Protein AF-A0A135LW86-F1 (afdb_monomer)

Organism: Penicillium patulum (NCBI:txid5078)

Structure (mmCIF, N/CA/C/O backbone):
data_AF-A0A135LW86-F1
#
_entry.id   AF-A0A135LW86-F1
#
loop_
_atom_site.group_PDB
_atom_site.id
_atom_site.type_symbol
_atom_site.label_atom_id
_atom_site.label_alt_id
_atom_site.label_comp_id
_atom_site.label_asym_id
_atom_site.label_entity_id
_atom_site.label_seq_id
_atom_site.pdbx_PDB_ins_code
_atom_site.Cartn_x
_atom_site.Cartn_y
_atom_site.Cartn_z
_atom_site.occupancy
_atom_site.B_iso_or_equiv
_atom_site.auth_seq_id
_atom_site.auth_comp_id
_atom_site.auth_asym_id
_atom_site.auth_atom_id
_atom_site.pdbx_PDB_model_num
ATOM 1 N N . MET A 1 1 ? -8.190 0.640 -8.962 1.00 78.62 1 MET A N 1
ATOM 2 C CA . MET A 1 1 ? -7.857 2.056 -9.201 1.00 78.62 1 MET A CA 1
ATOM 3 C C . MET A 1 1 ? -6.404 2.170 -9.659 1.00 78.62 1 MET A C 1
ATOM 5 O O . MET A 1 1 ? -5.511 1.718 -8.951 1.00 78.62 1 MET A O 1
ATOM 9 N N . HIS A 1 2 ? -6.181 2.713 -10.859 1.00 81.06 2 HIS A N 1
ATOM 10 C CA . HIS A 1 2 ? -4.873 2.797 -11.529 1.00 81.06 2 HIS A CA 1
ATOM 11 C C . HIS A 1 2 ? -4.738 4.118 -12.315 1.00 81.06 2 HIS A C 1
ATOM 13 O O . HIS A 1 2 ? -5.711 4.862 -12.449 1.00 81.06 2 HIS A O 1
ATOM 19 N N . SER A 1 3 ? -3.540 4.412 -12.836 1.00 76.88 3 SER A N 1
ATOM 20 C CA . SER A 1 3 ? -3.194 5.671 -13.532 1.00 76.88 3 SER A CA 1
ATOM 21 C C . SER A 1 3 ? -4.032 5.987 -14.772 1.00 76.88 3 SER A C 1
ATOM 23 O O . SER A 1 3 ? -4.157 7.154 -15.127 1.00 76.88 3 SER A O 1
ATOM 25 N N . GLY A 1 4 ? -4.634 4.976 -15.396 1.00 80.44 4 GLY A N 1
ATOM 26 C CA . GLY A 1 4 ? -5.479 5.131 -16.585 1.00 80.44 4 GLY A CA 1
ATOM 27 C C . GLY A 1 4 ? -6.884 5.670 -16.304 1.00 80.44 4 GLY A C 1
ATOM 28 O O . GLY A 1 4 ? -7.590 5.998 -17.248 1.00 80.44 4 GLY A O 1
ATOM 29 N N . LEU A 1 5 ? -7.296 5.767 -15.035 1.00 82.50 5 LEU A N 1
ATOM 30 C CA . LEU A 1 5 ? -8.569 6.387 -14.664 1.00 82.50 5 LEU A CA 1
ATOM 31 C C . LEU A 1 5 ? -8.431 7.908 -14.630 1.00 82.50 5 LEU A C 1
ATOM 33 O O . LEU A 1 5 ? -7.442 8.421 -14.089 1.00 82.50 5 LEU A O 1
ATOM 37 N N . ASN A 1 6 ? -9.440 8.613 -15.138 1.00 84.31 6 ASN A N 1
ATOM 38 C CA . ASN A 1 6 ? -9.537 10.064 -14.996 1.00 84.31 6 ASN A CA 1
ATOM 39 C C . ASN A 1 6 ? -9.905 10.457 -13.548 1.00 84.31 6 ASN A C 1
ATOM 41 O O . ASN A 1 6 ? -10.219 9.604 -12.714 1.00 84.31 6 ASN A O 1
ATOM 45 N N . GLU A 1 7 ? -9.813 11.745 -13.223 1.00 81.44 7 GLU A N 1
ATOM 46 C CA . GLU A 1 7 ? -10.039 12.234 -11.857 1.00 81.44 7 GLU A CA 1
ATOM 47 C C . GLU A 1 7 ? -11.457 11.936 -11.353 1.00 81.44 7 GLU A C 1
ATOM 49 O O . GLU A 1 7 ? -11.621 11.403 -10.257 1.00 81.44 7 GLU A O 1
ATOM 54 N N . GLU A 1 8 ? -12.472 12.172 -12.183 1.00 84.94 8 GLU A N 1
ATOM 55 C CA . GLU A 1 8 ? -13.875 11.918 -11.848 1.00 84.94 8 GLU A CA 1
ATOM 56 C C . GLU A 1 8 ? -14.134 10.437 -11.527 1.00 84.94 8 GLU A C 1
ATOM 58 O O . GLU A 1 8 ? -14.765 10.103 -10.524 1.00 84.94 8 GLU A O 1
ATOM 63 N N . GLN A 1 9 ? -13.579 9.526 -12.327 1.00 84.50 9 GLN A N 1
ATOM 64 C CA . GLN A 1 9 ? -13.661 8.084 -12.100 1.00 84.50 9 GLN A CA 1
ATOM 65 C C . GLN A 1 9 ? -13.003 7.680 -10.781 1.00 84.50 9 GLN A C 1
ATOM 67 O O . GLN A 1 9 ? -13.536 6.826 -10.074 1.00 84.50 9 GLN A O 1
ATOM 72 N N . ARG A 1 10 ? -11.860 8.286 -10.427 1.00 84.25 10 ARG A N 1
ATOM 73 C CA . ARG A 1 10 ? -11.187 8.025 -9.144 1.00 84.25 10 ARG A CA 1
ATOM 74 C C . ARG A 1 10 ? -12.035 8.511 -7.973 1.00 84.25 10 ARG A C 1
ATOM 76 O O . ARG A 1 10 ? -12.210 7.764 -7.015 1.00 84.25 10 ARG A O 1
ATOM 83 N N . VAL A 1 11 ? -12.588 9.720 -8.066 1.00 84.12 11 VAL A N 1
ATOM 84 C CA . VAL A 1 11 ? -13.461 10.299 -7.034 1.00 84.12 11 VAL A CA 1
ATOM 85 C C . VAL A 1 11 ? -14.710 9.441 -6.834 1.00 84.12 11 VAL A C 1
ATOM 87 O O . VAL A 1 11 ? -15.041 9.111 -5.696 1.00 84.12 11 VAL A O 1
ATOM 90 N N . ASN A 1 12 ? -15.360 9.014 -7.918 1.00 87.44 12 ASN A N 1
ATOM 91 C CA . ASN A 1 12 ? -16.540 8.154 -7.848 1.00 87.44 12 ASN A CA 1
ATOM 92 C C . ASN A 1 12 ? -16.215 6.789 -7.225 1.00 87.44 12 ASN A C 1
ATOM 94 O O . ASN A 1 12 ? -16.922 6.363 -6.321 1.00 87.44 12 ASN A O 1
ATOM 98 N N . LEU A 1 13 ? -15.101 6.151 -7.604 1.00 87.44 13 LEU A N 1
ATOM 99 C CA . LEU A 1 13 ? -14.652 4.888 -6.999 1.00 87.44 13 LEU A CA 1
ATOM 100 C C . LEU A 1 13 ? -14.394 5.005 -5.495 1.00 87.44 13 LEU A C 1
ATOM 102 O O . LEU A 1 13 ? -14.769 4.115 -4.737 1.00 87.44 13 LEU A O 1
ATOM 106 N N . V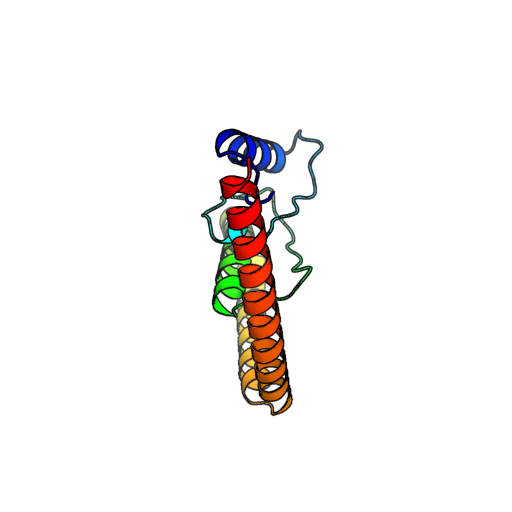AL A 1 14 ? -13.753 6.091 -5.058 1.00 84.75 14 VAL A N 1
ATOM 107 C CA . VAL A 1 14 ? -13.510 6.349 -3.632 1.00 84.75 14 VAL A CA 1
ATOM 108 C C . VAL A 1 14 ? -14.821 6.590 -2.897 1.00 84.75 14 VAL A C 1
ATOM 110 O O . VAL A 1 14 ? -15.028 6.028 -1.826 1.00 84.75 14 VAL A O 1
ATOM 113 N N . ARG A 1 15 ? -15.720 7.395 -3.470 1.00 85.94 15 ARG A N 1
ATOM 114 C CA . ARG A 1 15 ? -17.041 7.660 -2.894 1.00 85.94 15 ARG A CA 1
ATOM 115 C C . ARG A 1 15 ? -17.852 6.375 -2.755 1.00 85.94 15 ARG A C 1
ATOM 117 O O . ARG A 1 15 ? -18.435 6.1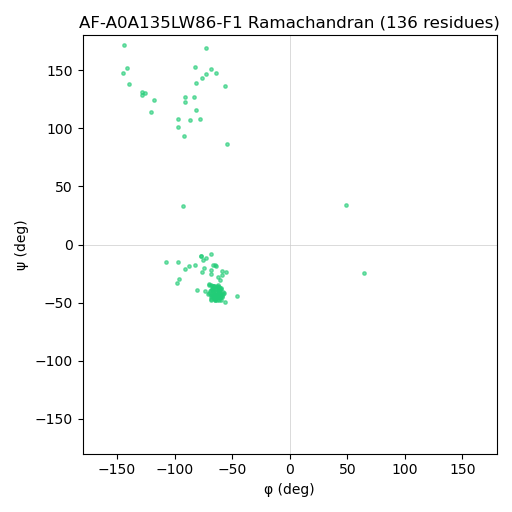39 -1.702 1.00 85.94 15 ARG A O 1
ATOM 124 N N . ASP A 1 16 ? -17.861 5.546 -3.791 1.00 87.81 16 ASP A N 1
ATOM 125 C CA . ASP A 1 16 ? -18.607 4.294 -3.804 1.00 87.81 16 ASP A CA 1
ATOM 126 C C . ASP A 1 16 ? -17.983 3.269 -2.855 1.00 87.81 16 ASP A C 1
ATOM 128 O O . ASP A 1 16 ? -18.713 2.517 -2.224 1.00 87.81 16 ASP A O 1
ATOM 132 N N . PHE A 1 17 ? -16.659 3.252 -2.696 1.00 86.62 17 PHE A N 1
ATOM 133 C CA . PHE A 1 17 ? -16.001 2.426 -1.683 1.00 86.62 17 PHE A CA 1
ATOM 134 C C . PHE A 1 17 ? -16.306 2.902 -0.254 1.00 86.62 17 PHE A C 1
ATOM 136 O O . PHE A 1 17 ? -16.544 2.084 0.629 1.00 86.62 17 PHE A O 1
ATOM 143 N N . ASN A 1 18 ? -16.348 4.218 -0.029 1.00 83.25 18 ASN A N 1
ATOM 144 C CA . ASN A 1 18 ? -16.650 4.793 1.281 1.00 83.25 18 ASN A CA 1
ATOM 145 C C . ASN A 1 18 ? -18.140 4.709 1.662 1.00 83.25 18 ASN A C 1
ATOM 147 O O . ASN A 1 18 ? -18.493 4.927 2.819 1.00 83.25 18 ASN A O 1
ATOM 151 N N . ASN A 1 19 ? -19.027 4.405 0.713 1.00 84.38 19 ASN A N 1
ATOM 152 C CA . ASN A 1 19 ? -20.455 4.286 0.968 1.00 84.38 19 ASN A CA 1
ATOM 153 C C . ASN A 1 19 ? -20.792 2.897 1.552 1.00 84.38 19 ASN A C 1
ATOM 155 O O . ASN A 1 19 ? -20.685 1.897 0.839 1.00 84.38 19 ASN A O 1
ATOM 159 N N . PRO A 1 20 ? -21.293 2.791 2.796 1.00 81.56 20 PRO A N 1
ATOM 160 C CA . PRO A 1 20 ? -21.624 1.497 3.397 1.00 81.56 20 PRO A CA 1
ATOM 161 C C . PRO A 1 20 ? -22.728 0.737 2.641 1.00 81.56 20 PRO A C 1
ATOM 163 O O . PRO A 1 20 ? -22.725 -0.498 2.641 1.00 81.56 20 PRO A O 1
ATOM 166 N N . ALA A 1 21 ? -23.628 1.455 1.957 1.00 86.25 21 ALA A N 1
ATOM 167 C CA . ALA A 1 21 ? -24.689 0.876 1.131 1.00 86.25 21 ALA A CA 1
ATOM 168 C C . ALA A 1 21 ? -24.189 0.359 -0.232 1.00 86.25 21 ALA A C 1
ATOM 170 O O . ALA A 1 21 ? -24.926 -0.320 -0.944 1.00 86.25 21 ALA A O 1
ATOM 171 N N . SER A 1 22 ? -22.944 0.662 -0.605 1.00 87.12 22 SER A N 1
ATOM 172 C CA . SER A 1 22 ? -22.333 0.158 -1.831 1.00 87.12 22 SER A CA 1
ATOM 173 C C . SER A 1 22 ? -21.990 -1.327 -1.725 1.00 87.12 22 SER A C 1
ATOM 175 O O . SER A 1 22 ? -21.583 -1.830 -0.670 1.00 87.12 22 SER A O 1
ATOM 177 N N . GLY A 1 23 ? -22.089 -2.028 -2.856 1.00 87.62 23 GLY A N 1
ATOM 178 C CA . GLY A 1 23 ? -21.608 -3.403 -2.999 1.00 87.62 23 GLY A CA 1
ATOM 179 C C . GLY A 1 23 ? -20.079 -3.518 -3.045 1.00 87.62 23 GLY A C 1
ATOM 180 O O . GLY A 1 23 ? -19.547 -4.620 -2.930 1.00 87.62 23 GLY A O 1
ATOM 181 N N . ILE A 1 24 ? -19.354 -2.404 -3.193 1.00 83.12 24 ILE A N 1
ATOM 182 C CA . ILE A 1 24 ? -17.890 -2.408 -3.268 1.00 83.12 24 ILE A CA 1
ATOM 183 C C . ILE A 1 24 ? -17.313 -2.564 -1.859 1.00 83.12 24 ILE A C 1
ATOM 185 O O . ILE A 1 24 ? -17.352 -1.638 -1.056 1.00 83.12 24 ILE A O 1
ATOM 189 N N . LYS A 1 25 ? -16.758 -3.744 -1.564 1.00 81.56 25 LYS A N 1
ATOM 190 C CA . LYS A 1 25 ? -16.096 -4.046 -0.277 1.00 81.56 25 LYS A CA 1
ATOM 191 C C . LYS A 1 25 ? -14.576 -4.144 -0.374 1.00 81.56 25 LYS A C 1
ATOM 193 O O . LYS A 1 25 ? -13.890 -4.110 0.640 1.00 81.56 25 LYS A O 1
ATOM 198 N N . VAL A 1 26 ? -14.047 -4.261 -1.590 1.00 81.25 26 VAL A N 1
ATOM 199 C CA . VAL A 1 26 ? -12.613 -4.398 -1.854 1.00 81.25 26 VAL A CA 1
ATOM 200 C C . VAL A 1 26 ? -12.205 -3.362 -2.887 1.00 81.25 26 VAL A C 1
ATOM 202 O O . VAL A 1 26 ? -12.806 -3.274 -3.957 1.00 81.25 26 VAL A O 1
ATOM 205 N N . LEU A 1 27 ? -11.159 -2.599 -2.572 1.00 82.75 27 LEU A N 1
ATOM 206 C CA . LEU A 1 27 ? -10.572 -1.614 -3.470 1.00 82.75 27 LEU A CA 1
ATOM 207 C C . LEU A 1 27 ? -9.105 -1.964 -3.723 1.00 82.75 27 LEU A C 1
ATOM 209 O O . LEU A 1 27 ? -8.271 -1.894 -2.827 1.00 82.75 27 LEU A O 1
ATOM 213 N N . ILE A 1 28 ? -8.789 -2.325 -4.965 1.00 80.56 28 ILE A N 1
ATOM 214 C CA . ILE A 1 28 ? -7.415 -2.608 -5.399 1.00 80.56 28 ILE A CA 1
ATOM 215 C C . ILE A 1 28 ? -6.805 -1.309 -5.925 1.00 80.56 28 ILE A C 1
ATOM 217 O O . ILE A 1 28 ? -7.395 -0.673 -6.802 1.00 80.56 28 ILE A O 1
ATOM 221 N N . ILE A 1 29 ? -5.638 -0.903 -5.425 1.00 78.12 29 ILE A N 1
ATOM 222 C CA . ILE A 1 29 ? -4.982 0.361 -5.794 1.00 78.12 29 ILE A CA 1
ATOM 223 C C . ILE A 1 29 ? -3.534 0.088 -6.198 1.00 78.12 29 ILE A C 1
ATOM 225 O O . ILE A 1 29 ? -2.802 -0.585 -5.481 1.00 78.12 29 ILE A O 1
ATOM 229 N N . THR A 1 30 ? -3.099 0.631 -7.335 1.00 72.19 30 THR A N 1
ATOM 230 C CA . THR A 1 30 ? -1.679 0.598 -7.722 1.00 72.19 30 THR A CA 1
ATOM 231 C C . THR A 1 30 ? -0.874 1.619 -6.915 1.00 72.19 30 THR A C 1
ATOM 233 O O . THR A 1 30 ? -1.345 2.744 -6.744 1.00 72.19 30 THR A O 1
ATOM 236 N N . TYR A 1 31 ? 0.366 1.300 -6.530 1.00 65.19 31 TYR A N 1
ATOM 237 C CA . TYR A 1 31 ? 1.264 2.202 -5.781 1.00 65.19 31 TYR A CA 1
ATOM 238 C C . TYR A 1 31 ? 1.323 3.638 -6.318 1.00 65.19 31 TYR A C 1
ATOM 240 O O . TYR A 1 31 ? 1.202 4.586 -5.548 1.00 65.19 31 TYR A O 1
ATOM 248 N N . ASN A 1 32 ? 1.421 3.801 -7.641 1.00 59.88 32 ASN A N 1
ATOM 249 C CA . ASN A 1 32 ? 1.525 5.112 -8.298 1.00 59.88 32 ASN A CA 1
ATOM 250 C C . ASN A 1 32 ? 0.273 5.995 -8.137 1.00 59.88 32 ASN A C 1
ATOM 252 O O . ASN A 1 32 ? 0.333 7.195 -8.374 1.00 59.88 32 ASN A O 1
ATOM 256 N N . ILE A 1 33 ? -0.865 5.402 -7.765 1.00 60.97 33 ILE A N 1
ATOM 257 C CA . ILE A 1 33 ? -2.095 6.113 -7.397 1.00 60.97 33 ILE A CA 1
ATOM 258 C C . ILE A 1 33 ? -2.218 6.244 -5.877 1.00 60.97 33 ILE A C 1
ATOM 260 O O . ILE A 1 33 ? -2.743 7.243 -5.400 1.00 60.97 33 ILE A O 1
ATOM 264 N N . GLY A 1 34 ? -1.734 5.257 -5.116 1.00 53.19 34 GLY A N 1
ATOM 265 C CA . GLY A 1 34 ? -1.754 5.272 -3.651 1.00 53.19 34 GLY A CA 1
ATOM 266 C C . GLY A 1 34 ? -0.904 6.384 -3.020 1.00 53.19 34 GLY A C 1
ATOM 267 O O . GLY A 1 34 ? -1.131 6.733 -1.865 1.00 53.19 34 GLY A O 1
ATOM 268 N N . SER A 1 35 ? 0.038 6.966 -3.772 1.00 47.44 35 SER A N 1
ATOM 269 C CA . SER A 1 35 ? 0.796 8.164 -3.379 1.00 47.44 35 SER A CA 1
ATOM 270 C C . SER A 1 35 ? -0.018 9.463 -3.470 1.00 47.44 35 SER A C 1
ATOM 272 O O . SER A 1 35 ? 0.319 10.449 -2.813 1.00 47.44 35 SER A O 1
ATOM 274 N N . VAL A 1 36 ? -1.112 9.477 -4.240 1.00 53.03 36 VAL A N 1
ATOM 275 C CA . VAL A 1 36 ? -2.044 10.607 -4.320 1.00 53.03 36 VAL A CA 1
ATOM 276 C C . VAL A 1 36 ? -3.008 10.491 -3.136 1.00 53.03 36 VAL A C 1
ATOM 278 O O . VAL A 1 36 ? -3.576 9.427 -2.913 1.00 53.03 36 VAL A O 1
ATOM 281 N N . CYS A 1 37 ? -3.158 11.550 -2.334 1.00 51.22 37 CYS A N 1
ATOM 282 C CA . CYS A 1 37 ? -3.937 11.578 -1.085 1.00 51.22 37 CYS A CA 1
ATOM 283 C C . CYS A 1 37 ? -5.402 11.110 -1.245 1.00 51.22 37 CYS A C 1
ATOM 285 O O . CYS A 1 37 ? -6.309 11.925 -1.393 1.00 51.22 37 CYS A O 1
ATOM 287 N N . LEU A 1 38 ? -5.646 9.804 -1.149 1.00 63.88 38 LEU A N 1
ATOM 288 C CA . LEU A 1 38 ? -6.983 9.212 -1.138 1.00 63.88 38 LEU A CA 1
ATOM 289 C C . LEU A 1 38 ? -7.473 9.107 0.304 1.00 63.88 38 LEU A C 1
ATOM 291 O O . LEU A 1 38 ? -6.819 8.495 1.150 1.00 63.88 38 LEU A O 1
ATOM 295 N N . ASN A 1 39 ? -8.620 9.716 0.589 1.00 67.06 39 ASN A N 1
ATOM 296 C CA . ASN A 1 39 ? -9.230 9.662 1.909 1.00 67.06 39 ASN A CA 1
ATOM 297 C C . ASN A 1 39 ? -10.214 8.481 1.982 1.00 67.06 39 ASN A C 1
ATOM 299 O O . ASN A 1 39 ? -11.371 8.605 1.585 1.00 67.06 39 ASN A O 1
ATOM 303 N N . LEU A 1 40 ? -9.745 7.324 2.456 1.00 69.88 40 LEU A N 1
ATOM 304 C CA . LEU A 1 40 ? -10.543 6.092 2.606 1.00 69.88 40 LEU A CA 1
ATOM 305 C C . LEU A 1 40 ? -11.159 5.963 4.013 1.00 69.88 40 LEU A C 1
ATOM 307 O O . LEU A 1 40 ? -11.229 4.872 4.581 1.00 69.88 40 LEU A O 1
ATOM 311 N N . HIS A 1 41 ? -11.499 7.106 4.610 1.00 62.34 41 HIS A N 1
ATOM 312 C CA . HIS A 1 41 ? -11.921 7.219 6.000 1.00 62.34 41 HIS A CA 1
ATOM 313 C C . HIS A 1 41 ? -13.125 6.314 6.304 1.00 62.34 41 HIS A C 1
ATOM 315 O O . HIS A 1 41 ? -14.069 6.255 5.521 1.00 62.34 41 HIS A O 1
ATOM 321 N N . GLU A 1 42 ? -13.080 5.629 7.452 1.00 60.28 42 GLU A N 1
ATOM 322 C CA . GLU A 1 42 ? -14.128 4.756 8.014 1.00 60.28 42 GLU A CA 1
ATOM 323 C C . GLU A 1 42 ? -14.512 3.480 7.239 1.00 60.28 42 GLU A C 1
ATOM 325 O O . GLU A 1 42 ? -14.932 2.513 7.871 1.00 60.28 42 GLU A O 1
ATOM 330 N N . ALA A 1 43 ? -14.313 3.407 5.921 1.00 65.38 43 ALA A N 1
ATOM 331 C CA . ALA A 1 43 ? -14.671 2.224 5.128 1.00 65.38 43 ALA A CA 1
ATOM 332 C C . ALA A 1 43 ? -13.543 1.189 4.988 1.00 65.38 43 ALA A C 1
ATOM 334 O O . ALA A 1 43 ? -13.795 0.015 4.713 1.00 65.38 43 ALA A O 1
ATOM 335 N N . CYS A 1 44 ? -12.287 1.600 5.182 1.00 68.25 44 CYS A N 1
ATOM 336 C CA . CYS A 1 44 ? -11.136 0.713 5.059 1.00 68.25 44 CYS A CA 1
ATOM 337 C C . CYS A 1 44 ? -10.692 0.169 6.425 1.00 68.25 44 CYS A C 1
ATOM 339 O O . CYS A 1 44 ? -10.100 0.888 7.228 1.00 68.25 44 CYS A O 1
ATOM 341 N N . VAL A 1 45 ? -10.953 -1.119 6.670 1.00 66.12 45 VAL A N 1
ATOM 342 C CA . VAL A 1 45 ? -10.574 -1.809 7.921 1.00 66.12 45 VAL A CA 1
ATOM 343 C C . VAL A 1 45 ? -9.251 -2.572 7.787 1.00 66.12 45 VAL A C 1
ATOM 345 O O . VAL A 1 45 ? -8.522 -2.723 8.765 1.00 66.12 45 VAL A O 1
ATOM 348 N N . LEU A 1 46 ? -8.920 -3.043 6.582 1.00 64.38 46 LEU A N 1
ATOM 349 C CA . LEU A 1 46 ? -7.753 -3.883 6.320 1.00 64.38 46 LEU A CA 1
ATOM 350 C C . LEU A 1 46 ? -7.077 -3.480 5.013 1.00 64.38 46 LEU A C 1
ATOM 352 O O . LEU A 1 46 ? -7.745 -3.279 3.999 1.00 64.38 46 LEU A O 1
ATOM 356 N N . VAL A 1 47 ? -5.744 -3.445 5.034 1.00 69.81 47 VAL A N 1
ATOM 357 C CA . VAL A 1 47 ? -4.922 -3.202 3.850 1.00 69.81 47 VAL A CA 1
ATOM 358 C C . VAL A 1 47 ? -3.903 -4.308 3.679 1.00 69.81 47 VAL A C 1
ATOM 360 O O . VAL A 1 47 ? -3.189 -4.669 4.611 1.00 69.81 47 VAL A O 1
ATOM 363 N N . ILE A 1 48 ? -3.859 -4.836 2.460 1.00 66.19 48 ILE A N 1
ATOM 364 C CA . ILE A 1 48 ? -2.963 -5.910 2.051 1.00 66.19 48 ILE A CA 1
ATOM 365 C C . ILE A 1 48 ? -2.068 -5.357 0.946 1.00 66.19 48 ILE A C 1
ATOM 367 O O . ILE A 1 48 ? -2.558 -4.862 -0.069 1.00 66.19 48 ILE A O 1
ATOM 371 N N . LEU A 1 49 ? -0.756 -5.450 1.145 1.00 63.50 49 LEU A N 1
ATOM 372 C CA . LEU A 1 49 ? 0.224 -5.152 0.108 1.00 63.50 49 LEU A CA 1
ATOM 373 C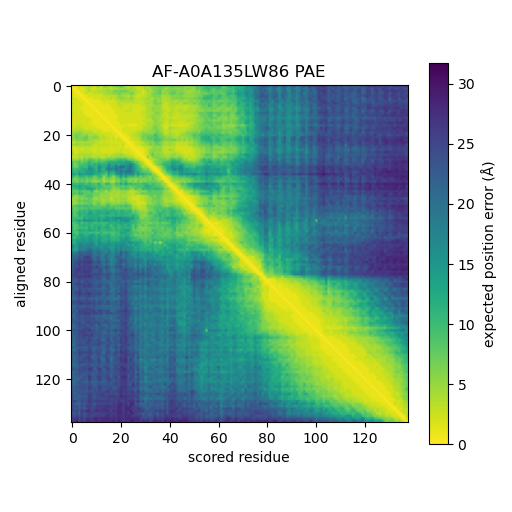 C . LEU A 1 49 ? 0.436 -6.424 -0.712 1.00 63.50 49 LEU A C 1
ATOM 375 O O . LEU A 1 49 ? 1.018 -7.389 -0.225 1.00 63.50 49 LEU A O 1
ATOM 379 N N . SER A 1 50 ? -0.082 -6.447 -1.941 1.00 62.12 50 SER A N 1
ATOM 380 C CA . SER A 1 50 ? 0.036 -7.619 -2.817 1.00 62.12 50 SER A CA 1
ATOM 381 C C . SER A 1 50 ? 1.430 -7.769 -3.431 1.00 62.12 50 SER A C 1
ATOM 383 O O . SER A 1 50 ? 1.808 -8.864 -3.829 1.00 62.12 50 SER A O 1
ATOM 385 N N . THR A 1 51 ? 2.184 -6.674 -3.536 1.00 60.56 51 THR A N 1
ATOM 386 C CA . THR A 1 51 ? 3.536 -6.624 -4.109 1.00 60.56 51 THR A CA 1
ATOM 387 C C . THR A 1 51 ? 4.368 -5.594 -3.347 1.00 60.56 51 THR A C 1
ATOM 389 O O . THR A 1 51 ? 3.793 -4.592 -2.927 1.00 60.56 51 THR A O 1
ATOM 392 N N . PRO A 1 52 ? 5.689 -5.771 -3.195 1.00 60.22 52 PRO A N 1
ATOM 393 C CA . PRO A 1 52 ? 6.554 -4.718 -2.671 1.00 60.22 52 PRO A CA 1
ATOM 394 C C . PRO A 1 52 ? 6.587 -3.508 -3.621 1.00 60.22 52 PRO A C 1
ATOM 396 O O . PRO A 1 52 ? 6.454 -3.636 -4.840 1.00 60.22 52 PRO A O 1
ATOM 399 N N . GLY A 1 53 ? 6.734 -2.313 -3.060 1.00 62.91 53 GLY A N 1
ATOM 400 C CA . GLY A 1 53 ? 6.869 -1.060 -3.789 1.00 62.91 53 GLY A CA 1
ATOM 401 C C . GLY A 1 53 ? 8.303 -0.821 -4.272 1.00 62.91 53 GLY A C 1
ATOM 402 O O . GLY A 1 53 ? 9.278 -1.233 -3.643 1.00 62.91 53 GLY A O 1
ATOM 403 N N . ARG A 1 54 ? 8.447 -0.060 -5.367 1.00 61.41 54 ARG A N 1
ATOM 404 C CA . ARG A 1 54 ? 9.752 0.349 -5.944 1.00 61.41 54 ARG A CA 1
ATOM 405 C C . ARG A 1 54 ? 10.670 1.074 -4.956 1.00 61.41 54 ARG A C 1
ATOM 407 O O . ARG A 1 54 ? 11.884 1.024 -5.058 1.00 61.41 54 ARG A O 1
ATOM 414 N N . SER A 1 55 ? 10.122 1.683 -3.910 1.00 64.56 55 SER A N 1
ATOM 415 C CA . SER A 1 55 ? 10.902 2.239 -2.803 1.00 64.56 55 SER A CA 1
ATOM 416 C C . SER A 1 55 ? 10.197 1.986 -1.477 1.00 64.56 55 SER A C 1
ATOM 418 O O . SER A 1 55 ? 8.970 1.895 -1.414 1.00 64.56 55 SER A O 1
ATOM 420 N N . TRP A 1 56 ? 10.989 1.887 -0.412 1.00 60.84 56 TRP A N 1
ATOM 421 C CA . TRP A 1 56 ? 10.465 1.817 0.951 1.00 60.84 56 TRP A CA 1
ATOM 422 C C . TRP A 1 56 ? 9.656 3.069 1.309 1.00 60.84 56 TRP A C 1
ATOM 424 O O . TRP A 1 56 ? 8.685 2.972 2.048 1.00 60.84 56 TRP A O 1
ATOM 434 N N . ASP A 1 57 ? 9.998 4.227 0.741 1.00 60.81 57 ASP A N 1
ATOM 435 C CA . ASP A 1 57 ? 9.237 5.464 0.936 1.00 60.81 57 ASP A CA 1
ATOM 436 C C . ASP A 1 57 ? 7.851 5.392 0.283 1.00 60.81 57 ASP A C 1
ATOM 438 O O . ASP A 1 57 ? 6.868 5.833 0.878 1.00 60.81 57 ASP A O 1
ATOM 442 N N . ASN A 1 58 ? 7.732 4.771 -0.896 1.00 61.28 58 ASN A N 1
ATOM 443 C CA . ASN A 1 58 ? 6.435 4.533 -1.535 1.00 61.28 58 ASN A CA 1
ATOM 444 C C . ASN A 1 58 ? 5.580 3.549 -0.728 1.00 61.28 58 ASN A C 1
ATOM 446 O O . ASN A 1 58 ? 4.368 3.740 -0.608 1.00 61.28 58 ASN A O 1
ATOM 450 N N . GLU A 1 59 ? 6.198 2.518 -0.148 1.00 63.38 59 GLU A N 1
ATOM 451 C CA . GLU A 1 59 ? 5.524 1.603 0.776 1.00 63.38 59 GLU A CA 1
ATOM 452 C C . GLU A 1 59 ? 5.072 2.304 2.051 1.00 63.38 59 GLU A C 1
ATOM 454 O O . GLU A 1 59 ? 3.907 2.189 2.423 1.00 63.38 59 GLU A O 1
ATOM 459 N N . ALA A 1 60 ? 5.947 3.085 2.683 1.00 64.19 60 ALA A N 1
ATOM 460 C CA . ALA A 1 60 ? 5.638 3.826 3.897 1.00 64.19 60 ALA A CA 1
ATOM 461 C C . ALA A 1 60 ? 4.541 4.875 3.666 1.00 64.19 60 ALA A C 1
ATOM 463 O O . ALA A 1 60 ? 3.690 5.072 4.533 1.00 64.19 60 ALA A O 1
ATOM 464 N N . GLN A 1 61 ? 4.505 5.522 2.497 1.00 64.56 61 GLN A N 1
ATOM 465 C CA . GLN A 1 61 ? 3.422 6.436 2.138 1.00 64.56 61 GLN A CA 1
ATOM 466 C C . GLN A 1 61 ? 2.100 5.697 1.922 1.00 64.56 61 GLN A C 1
ATOM 468 O O . GLN A 1 61 ? 1.095 6.104 2.502 1.00 64.56 61 GLN A O 1
ATOM 473 N N . ALA A 1 62 ? 2.086 4.603 1.156 1.00 62.12 62 ALA A N 1
ATOM 474 C CA . ALA A 1 62 ? 0.875 3.812 0.937 1.00 62.12 62 ALA A CA 1
ATOM 475 C C . ALA A 1 62 ? 0.344 3.226 2.260 1.00 62.12 62 ALA A C 1
ATOM 477 O O . ALA A 1 62 ? -0.826 3.401 2.605 1.00 62.12 62 ALA A O 1
ATOM 478 N N . PHE A 1 63 ? 1.226 2.619 3.055 1.00 63.69 63 PHE A N 1
ATOM 479 C CA . PHE A 1 63 ? 0.907 2.041 4.356 1.00 63.69 63 PHE A CA 1
ATOM 480 C C . PHE A 1 63 ? 0.480 3.107 5.370 1.00 63.69 63 PHE A C 1
ATOM 482 O O . PHE A 1 63 ? -0.557 2.976 6.014 1.00 63.69 63 PHE A O 1
ATOM 489 N N . GLY A 1 64 ? 1.215 4.215 5.474 1.00 61.25 64 GLY A N 1
ATOM 490 C CA . GLY A 1 64 ? 0.944 5.300 6.419 1.00 61.25 64 GLY A CA 1
ATOM 491 C C . GLY A 1 64 ? -0.354 6.070 6.146 1.00 61.25 64 GLY A C 1
ATOM 492 O O . GLY A 1 64 ? -0.845 6.782 7.025 1.00 61.25 64 GLY A O 1
ATOM 493 N N . ARG A 1 65 ? -0.941 5.969 4.948 1.00 62.16 65 ARG A N 1
ATOM 494 C CA . ARG A 1 65 ? -2.286 6.507 4.654 1.00 62.16 65 ARG A CA 1
ATOM 495 C C . ARG A 1 65 ? -3.378 5.568 5.154 1.00 62.16 65 ARG A C 1
ATOM 497 O O . ARG A 1 65 ? -4.349 6.024 5.747 1.00 62.16 65 ARG A O 1
ATOM 504 N N . CYS A 1 66 ? -3.159 4.271 4.999 1.00 56.72 66 CYS A N 1
ATOM 505 C CA . CYS A 1 66 ? -4.066 3.230 5.459 1.00 56.72 66 CYS A CA 1
ATOM 506 C C . CYS A 1 66 ? -4.070 3.119 6.988 1.00 56.72 66 CYS A C 1
ATOM 508 O O . CYS A 1 66 ? -5.124 3.088 7.615 1.00 56.72 66 CYS A O 1
ATOM 510 N N . LEU A 1 67 ? -2.887 3.189 7.601 1.00 57.47 67 LEU A N 1
ATOM 511 C CA . LEU A 1 67 ? -2.714 3.186 9.048 1.00 57.47 67 LEU A CA 1
ATOM 512 C C . LEU A 1 67 ? -3.376 4.398 9.717 1.00 57.47 67 LEU A C 1
ATOM 514 O O . LEU A 1 67 ? -3.938 4.272 10.800 1.00 57.47 67 LEU A O 1
ATOM 518 N N . ARG A 1 68 ? -3.365 5.566 9.057 1.00 56.31 68 ARG A N 1
ATOM 519 C CA . ARG A 1 68 ? -4.109 6.743 9.525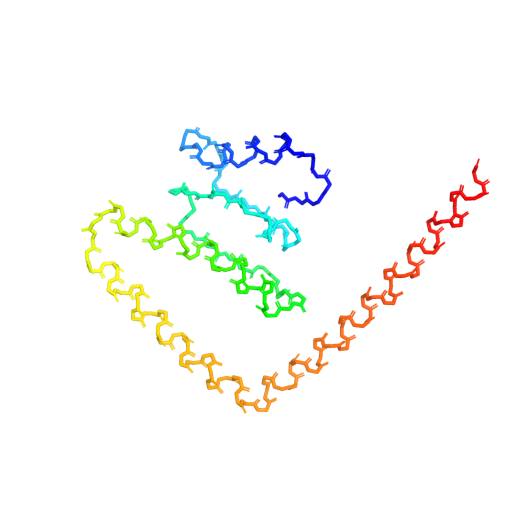 1.00 56.31 68 ARG A CA 1
ATOM 520 C C . ARG A 1 68 ? -5.615 6.511 9.532 1.00 56.31 68 ARG A C 1
ATOM 522 O O . ARG A 1 68 ? -6.253 6.964 10.468 1.00 56.31 68 ARG A O 1
ATOM 529 N N . ALA A 1 69 ? -6.173 5.784 8.563 1.00 51.84 69 ALA A N 1
ATOM 530 C CA . ALA A 1 69 ? -7.596 5.445 8.567 1.00 51.84 69 ALA A CA 1
ATOM 531 C C . ALA A 1 69 ? -7.958 4.517 9.743 1.00 51.84 69 ALA A C 1
ATOM 533 O O . ALA A 1 69 ? -8.931 4.778 10.445 1.00 51.84 69 ALA A O 1
ATOM 534 N N . SER A 1 70 ? -7.135 3.500 10.027 1.00 51.12 70 SER A N 1
ATOM 535 C CA . SER A 1 70 ? -7.338 2.591 11.167 1.00 51.12 70 SER A CA 1
ATOM 536 C C . SER A 1 70 ? -7.133 3.276 12.526 1.00 51.12 70 SER A C 1
ATOM 538 O O . SER A 1 70 ? -7.884 3.028 13.467 1.00 51.12 70 SER A O 1
ATOM 540 N N . LEU A 1 71 ? -6.140 4.165 12.634 1.00 49.78 71 LEU A N 1
ATOM 541 C CA . LEU A 1 71 ? -5.866 4.930 13.853 1.00 49.78 71 LEU A CA 1
ATOM 542 C C . LEU A 1 71 ? -6.960 5.974 14.111 1.00 49.78 71 LEU A C 1
ATOM 544 O O . LEU A 1 71 ? -7.422 6.113 15.238 1.00 49.78 71 LEU A O 1
ATOM 548 N N . GLN A 1 72 ? -7.420 6.663 13.066 1.00 49.38 72 GLN A N 1
ATOM 549 C CA . GLN A 1 72 ? -8.513 7.627 13.161 1.00 49.38 72 GLN A CA 1
ATOM 550 C C . GLN A 1 72 ? -9.833 6.937 13.523 1.00 49.38 72 GLN A C 1
ATOM 552 O O . GLN A 1 72 ? -10.586 7.483 14.314 1.00 49.38 72 GLN A O 1
ATOM 557 N N . LEU A 1 73 ? -10.083 5.717 13.035 1.00 48.50 73 LEU A N 1
ATOM 558 C CA . LEU A 1 73 ? -11.211 4.884 13.463 1.00 48.50 73 LEU A CA 1
ATOM 559 C C . LEU A 1 73 ? -11.156 4.540 14.958 1.00 48.50 73 LEU A C 1
ATOM 561 O O . LEU A 1 73 ? -12.167 4.663 15.642 1.00 48.50 73 LEU A O 1
ATOM 565 N N . ALA A 1 74 ? -9.987 4.163 15.483 1.00 47.31 74 ALA A N 1
ATOM 566 C CA . ALA A 1 74 ? -9.808 3.883 16.910 1.00 47.31 74 ALA A CA 1
ATOM 567 C C . ALA A 1 74 ? -9.993 5.140 17.783 1.00 47.31 74 ALA A C 1
ATOM 569 O O . ALA A 1 74 ? -10.667 5.093 18.813 1.00 47.31 74 ALA A O 1
ATOM 570 N N . ILE A 1 75 ? -9.454 6.277 17.329 1.00 47.75 75 ILE A N 1
ATOM 571 C CA . ILE A 1 75 ? -9.595 7.583 17.988 1.00 47.75 75 ILE A CA 1
ATOM 572 C C . ILE A 1 75 ? -11.057 8.063 17.939 1.00 47.75 75 ILE A C 1
ATOM 574 O O . ILE A 1 75 ? -11.592 8.524 18.947 1.00 47.75 75 ILE A O 1
ATOM 578 N N . ASN A 1 76 ? -11.737 7.915 16.797 1.00 49.00 76 ASN A N 1
ATOM 579 C CA . ASN A 1 76 ? -13.140 8.305 16.617 1.00 49.00 76 ASN A CA 1
ATOM 580 C C . ASN A 1 76 ? -14.096 7.394 17.400 1.00 49.00 76 ASN A C 1
ATOM 582 O O . ASN A 1 76 ? -15.084 7.882 17.944 1.00 49.00 76 ASN A O 1
ATOM 586 N N . ALA A 1 77 ? -13.777 6.101 17.525 1.00 54.47 77 ALA A N 1
ATOM 587 C CA . ALA A 1 77 ? -14.482 5.164 18.401 1.00 54.47 77 ALA A CA 1
ATOM 588 C C . ALA A 1 77 ? -14.263 5.461 19.898 1.00 54.47 77 ALA A C 1
ATOM 590 O O . ALA A 1 77 ? -14.931 4.859 20.738 1.00 54.47 77 ALA A O 1
ATOM 591 N N . ARG A 1 78 ? -13.355 6.398 20.233 1.00 52.84 78 ARG A N 1
ATOM 592 C CA . ARG A 1 78 ? -12.938 6.762 21.597 1.00 52.84 78 ARG A CA 1
ATOM 593 C C . ARG A 1 78 ? -12.585 5.545 22.450 1.00 52.84 78 ARG A C 1
ATOM 595 O O . ARG A 1 78 ? -12.845 5.558 23.650 1.00 52.84 78 ARG A O 1
ATOM 602 N N . ASP A 1 79 ? -12.015 4.508 21.843 1.00 58.44 79 ASP A N 1
ATOM 603 C CA . ASP A 1 79 ? -11.623 3.293 22.550 1.00 58.44 79 ASP A CA 1
ATOM 604 C C . ASP A 1 79 ? -10.124 3.359 22.897 1.00 58.44 79 ASP A C 1
ATOM 606 O O . ASP A 1 79 ? -9.268 3.099 22.039 1.00 58.44 79 ASP A O 1
ATOM 610 N N . PRO A 1 80 ? -9.767 3.688 24.156 1.00 64.94 80 PRO A N 1
ATOM 611 C CA . PRO A 1 80 ? -8.374 3.858 24.557 1.00 64.94 80 PRO A CA 1
ATOM 612 C C . PRO A 1 80 ? -7.606 2.530 24.547 1.00 64.94 80 PRO A C 1
ATOM 614 O O . PRO A 1 80 ? -6.374 2.522 24.466 1.00 64.94 80 PRO A O 1
ATOM 617 N N . ALA A 1 81 ? -8.309 1.394 24.638 1.00 67.50 81 ALA A N 1
ATOM 618 C CA . ALA A 1 81 ? -7.691 0.077 24.608 1.00 67.50 81 ALA A CA 1
ATOM 619 C C . ALA A 1 81 ? -7.231 -0.273 23.188 1.00 67.50 81 ALA A C 1
ATOM 621 O O . ALA A 1 81 ? -6.119 -0.780 23.016 1.00 67.50 81 ALA A O 1
ATOM 622 N N . ILE A 1 82 ? -8.036 0.064 22.175 1.00 59.75 82 ILE A N 1
ATOM 623 C CA . ILE A 1 82 ? -7.683 -0.135 20.763 1.00 59.75 82 ILE A CA 1
ATOM 624 C C . ILE A 1 82 ? -6.536 0.797 20.358 1.00 59.75 82 ILE A C 1
ATOM 626 O O . ILE A 1 82 ? -5.574 0.342 19.736 1.00 59.75 82 ILE A O 1
ATOM 630 N N . GLU A 1 83 ? -6.570 2.069 20.763 1.00 60.28 83 GLU A N 1
ATOM 631 C CA . GLU A 1 83 ? -5.473 3.013 20.506 1.00 60.28 83 GLU A CA 1
ATOM 632 C C . GLU A 1 83 ? -4.151 2.531 21.128 1.00 60.28 83 GLU A C 1
ATOM 634 O O . GLU A 1 83 ? -3.115 2.465 20.458 1.00 60.28 83 GLU A O 1
ATOM 639 N N . SER A 1 84 ? -4.186 2.114 22.399 1.00 69.38 84 SER A N 1
ATOM 640 C CA . SER A 1 84 ? -3.011 1.587 23.098 1.00 69.38 84 SER A CA 1
ATOM 641 C C . SER A 1 84 ? -2.465 0.319 22.437 1.00 69.38 84 SER A C 1
ATOM 643 O O . SER A 1 84 ? -1.247 0.160 22.307 1.00 69.38 84 SER A O 1
ATOM 645 N N . LEU A 1 85 ? -3.346 -0.584 21.997 1.00 71.19 85 LEU A N 1
ATOM 646 C CA . LEU A 1 85 ? -2.961 -1.810 21.304 1.00 71.19 85 LEU A CA 1
ATOM 647 C C . LEU A 1 85 ? -2.287 -1.504 19.962 1.00 71.19 85 LEU A C 1
ATOM 649 O O . LEU A 1 85 ? -1.217 -2.047 19.686 1.00 71.19 85 LEU A O 1
ATOM 653 N N . LEU A 1 86 ? -2.860 -0.601 19.164 1.00 63.09 86 LEU A N 1
ATOM 654 C CA . LEU A 1 86 ? -2.287 -0.184 17.884 1.00 63.09 86 LEU A CA 1
ATOM 655 C C . LEU A 1 86 ? -0.910 0.459 18.068 1.00 63.09 86 LEU A C 1
ATOM 657 O O . LEU A 1 86 ? 0.035 0.084 17.377 1.00 63.09 86 LEU A O 1
ATOM 661 N N . LEU A 1 87 ? -0.750 1.358 19.043 1.00 67.50 87 LEU A N 1
ATOM 662 C CA . LEU A 1 87 ? 0.549 1.967 19.344 1.00 67.50 87 LEU A CA 1
ATOM 663 C C . LEU A 1 87 ? 1.594 0.933 19.785 1.00 67.50 87 LEU A C 1
ATOM 665 O O . LEU A 1 87 ? 2.758 1.029 19.393 1.00 67.50 87 LEU A O 1
ATOM 669 N N . LYS A 1 88 ? 1.200 -0.073 20.576 1.00 71.62 88 LYS A N 1
ATOM 670 C CA . LYS A 1 88 ? 2.095 -1.171 20.980 1.00 71.62 88 LYS A CA 1
ATOM 671 C C . LYS A 1 88 ? 2.512 -2.032 19.792 1.00 71.62 88 LYS A C 1
ATOM 673 O O . LYS A 1 88 ? 3.694 -2.346 19.671 1.00 71.62 88 LYS A O 1
ATOM 678 N N . LEU A 1 89 ? 1.569 -2.380 18.916 1.00 70.00 89 LEU A N 1
ATOM 679 C CA . LEU A 1 89 ? 1.849 -3.147 17.702 1.00 70.00 89 LEU A CA 1
ATOM 680 C C . LEU A 1 89 ? 2.792 -2.382 16.774 1.00 70.00 89 LEU A C 1
ATOM 682 O O . LEU A 1 89 ? 3.771 -2.955 16.309 1.00 70.00 89 LEU A O 1
ATOM 686 N N . LEU A 1 90 ? 2.556 -1.083 16.577 1.00 68.50 90 LEU A N 1
ATOM 687 C CA . LEU A 1 90 ? 3.411 -0.233 15.750 1.00 68.50 90 LEU A CA 1
ATOM 688 C C . LEU A 1 90 ? 4.830 -0.120 16.298 1.00 68.50 90 LEU A C 1
ATOM 690 O O . LEU A 1 90 ? 5.782 -0.281 15.542 1.00 68.50 90 LEU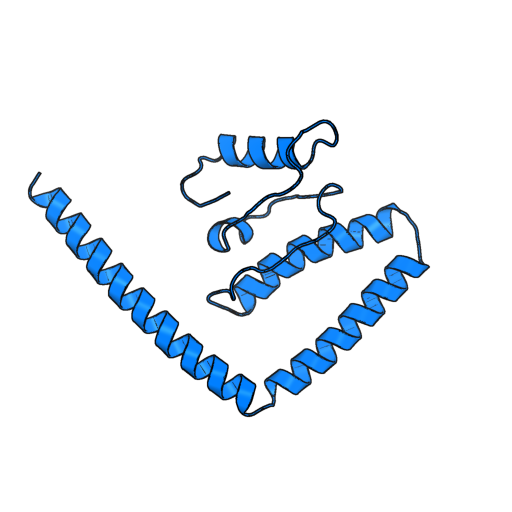 A O 1
ATOM 694 N N . ARG A 1 91 ? 4.991 0.087 17.611 1.00 70.50 91 ARG A N 1
ATOM 695 C CA . ARG A 1 91 ? 6.324 0.099 18.233 1.00 70.50 91 ARG A CA 1
ATOM 696 C C . ARG A 1 91 ? 7.035 -1.241 18.083 1.00 70.50 91 ARG A C 1
ATOM 698 O O . ARG A 1 91 ? 8.223 -1.255 17.788 1.00 70.50 91 ARG A O 1
ATOM 705 N N . LYS A 1 92 ? 6.322 -2.353 18.277 1.00 72.62 92 LYS A N 1
ATOM 706 C CA . LYS A 1 92 ? 6.902 -3.695 18.151 1.00 72.62 92 LYS A CA 1
ATOM 707 C C . LYS A 1 92 ? 7.353 -3.973 16.715 1.00 72.62 92 LYS A C 1
ATOM 709 O O . LYS A 1 92 ? 8.495 -4.366 16.511 1.00 72.62 92 LYS A O 1
ATOM 714 N N . LEU A 1 93 ? 6.492 -3.685 15.739 1.00 70.31 93 LEU A N 1
ATOM 715 C CA . LEU A 1 93 ? 6.821 -3.788 14.317 1.00 70.31 93 LEU A CA 1
ATOM 716 C C . LEU A 1 93 ? 8.020 -2.918 13.947 1.00 70.31 93 LEU A C 1
ATOM 718 O O . LEU A 1 93 ? 8.873 -3.363 13.193 1.00 70.31 93 LEU A O 1
ATOM 722 N N . GLN A 1 94 ? 8.110 -1.700 14.484 1.00 68.19 94 GLN A N 1
ATOM 723 C CA . GLN A 1 94 ? 9.223 -0.806 14.185 1.00 68.19 94 GLN A CA 1
ATOM 724 C C . GLN A 1 94 ? 10.563 -1.363 14.678 1.00 68.19 94 GLN A C 1
ATOM 726 O O . GLN A 1 94 ? 11.538 -1.323 13.936 1.00 68.19 94 GLN A O 1
ATOM 731 N N . VAL A 1 95 ? 10.598 -1.956 15.875 1.00 78.12 95 VAL A N 1
ATOM 732 C CA . VAL A 1 95 ? 11.804 -2.619 16.395 1.00 78.12 95 VAL A CA 1
ATOM 733 C C . VAL A 1 95 ? 12.195 -3.813 15.523 1.00 78.12 95 VAL A C 1
ATOM 735 O O . VAL A 1 95 ? 13.348 -3.909 15.111 1.00 78.12 95 VAL A O 1
ATOM 738 N N . GLU A 1 96 ? 11.241 -4.685 15.188 1.00 75.69 96 GLU A N 1
ATOM 739 C CA . GLU A 1 96 ? 11.494 -5.846 14.321 1.00 75.69 96 GLU A CA 1
ATOM 740 C C . GLU A 1 96 ? 11.991 -5.417 12.929 1.00 75.69 96 GLU A C 1
ATOM 742 O O . GLU A 1 96 ? 12.899 -6.029 12.366 1.00 75.69 96 GLU A O 1
ATOM 747 N N . LEU A 1 97 ? 11.443 -4.325 12.389 1.00 69.31 97 LEU A N 1
ATOM 748 C CA . LEU A 1 97 ? 11.862 -3.760 11.110 1.00 69.31 97 LEU A CA 1
ATOM 749 C C . LEU A 1 97 ? 13.285 -3.186 11.177 1.00 69.31 97 LEU A C 1
ATOM 751 O O . LEU A 1 97 ? 14.083 -3.401 10.261 1.00 69.31 97 LEU A O 1
ATOM 755 N N . ASP A 1 98 ? 13.617 -2.473 12.253 1.00 77.44 98 ASP A N 1
ATOM 756 C CA . ASP A 1 98 ? 14.943 -1.893 12.466 1.00 77.44 98 ASP A CA 1
ATOM 757 C C . ASP A 1 98 ? 16.012 -2.974 12.671 1.00 77.44 98 ASP A C 1
ATOM 759 O O . ASP A 1 98 ? 17.144 -2.828 12.203 1.00 77.44 98 ASP A O 1
ATOM 763 N N . GLU A 1 99 ? 15.667 -4.080 13.331 1.00 82.56 99 GLU A N 1
ATOM 764 C CA . GLU A 1 99 ? 16.535 -5.254 13.440 1.00 82.56 99 GLU A CA 1
ATOM 765 C C . GLU A 1 99 ? 16.708 -5.950 12.093 1.00 82.56 99 GLU A C 1
ATOM 767 O O . GLU A 1 99 ? 17.838 -6.218 11.674 1.00 82.56 99 GLU A O 1
ATOM 772 N N . PHE A 1 100 ? 15.612 -6.171 11.365 1.00 81.44 100 PHE A N 1
ATOM 773 C CA . PHE A 1 100 ? 15.664 -6.767 10.037 1.00 81.44 100 PHE A CA 1
ATOM 774 C C . PHE A 1 100 ? 16.554 -5.954 9.094 1.00 81.44 100 PHE A C 1
ATOM 776 O O . PHE A 1 100 ? 17.390 -6.532 8.402 1.00 81.44 100 PHE A O 1
ATOM 783 N N . ARG A 1 101 ? 16.470 -4.618 9.124 1.00 73.12 101 ARG A N 1
ATOM 784 C CA . ARG A 1 101 ? 17.308 -3.712 8.316 1.00 73.12 101 ARG A CA 1
ATOM 785 C C . ARG A 1 101 ? 18.810 -3.869 8.553 1.00 73.12 101 ARG A C 1
ATOM 787 O O . ARG A 1 101 ? 19.592 -3.563 7.655 1.00 73.12 101 ARG A O 1
ATOM 794 N N . LYS A 1 102 ? 19.224 -4.341 9.729 1.00 86.81 102 LYS A N 1
ATOM 795 C CA . LYS A 1 102 ? 20.639 -4.595 10.045 1.00 86.81 102 LYS A CA 1
ATOM 796 C C . LYS A 1 102 ? 21.126 -5.944 9.508 1.00 86.81 102 LYS A C 1
ATOM 798 O O . LYS A 1 102 ? 22.335 -6.150 9.393 1.00 86.81 102 LYS A O 1
ATOM 803 N N . SER A 1 103 ? 20.213 -6.853 9.166 1.00 88.94 103 SER A N 1
ATOM 804 C CA . SER A 1 103 ? 20.556 -8.196 8.693 1.00 88.94 103 SER A CA 1
ATOM 805 C C . SER A 1 103 ? 21.223 -8.188 7.312 1.00 88.94 103 SER A C 1
ATOM 807 O O . SER A 1 103 ? 20.957 -7.326 6.469 1.00 88.94 103 SER A O 1
ATOM 809 N N . ASP A 1 104 ? 22.077 -9.182 7.054 1.00 90.88 104 ASP A N 1
ATOM 810 C CA 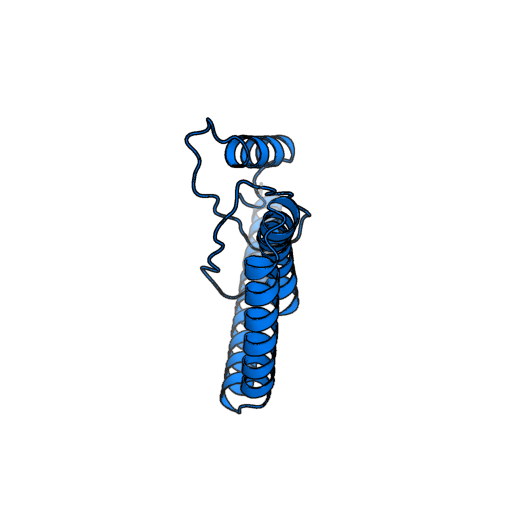. ASP A 1 104 ? 22.633 -9.431 5.715 1.00 90.88 104 ASP A CA 1
ATOM 811 C C . ASP A 1 104 ? 21.519 -9.708 4.696 1.00 90.88 104 ASP A C 1
ATOM 813 O O . ASP A 1 104 ? 21.536 -9.167 3.594 1.00 90.88 104 ASP A O 1
ATOM 817 N N . ARG A 1 105 ? 20.474 -10.437 5.110 1.00 85.62 105 ARG A N 1
ATOM 818 C CA . ARG A 1 105 ? 19.314 -10.750 4.265 1.00 85.62 105 ARG A CA 1
ATOM 819 C C . ARG A 1 105 ? 18.609 -9.500 3.742 1.00 85.62 105 ARG A C 1
ATOM 821 O O . ARG A 1 105 ? 18.231 -9.461 2.575 1.00 85.62 105 ARG A O 1
ATOM 828 N N . ALA A 1 106 ? 18.424 -8.478 4.578 1.00 80.25 106 ALA A N 1
ATOM 829 C CA . ALA A 1 106 ? 17.830 -7.219 4.131 1.00 80.25 106 ALA A CA 1
ATOM 830 C C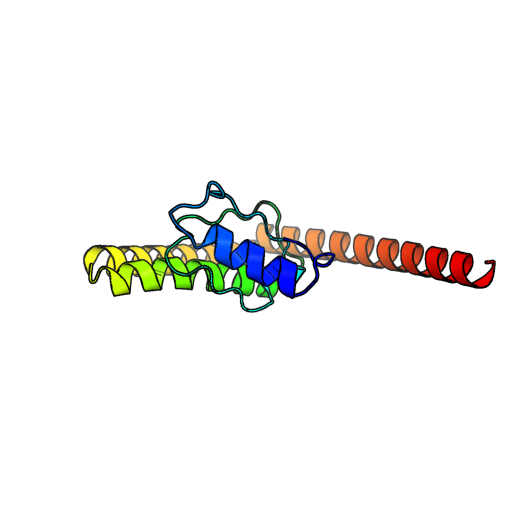 . ALA A 1 106 ? 18.728 -6.486 3.125 1.00 80.25 106 ALA A C 1
ATOM 832 O O . ALA A 1 106 ? 18.224 -5.890 2.174 1.00 80.25 106 ALA A O 1
ATOM 833 N N . ARG A 1 107 ? 20.055 -6.558 3.295 1.00 82.19 107 ARG A N 1
ATOM 834 C CA . ARG A 1 107 ? 21.011 -5.996 2.329 1.00 82.19 107 ARG A CA 1
ATOM 835 C C . ARG A 1 107 ? 20.970 -6.732 0.993 1.00 82.19 107 ARG A C 1
ATOM 837 O O . ARG A 1 107 ? 21.012 -6.075 -0.043 1.00 82.19 107 ARG A O 1
ATOM 844 N N . ASP A 1 108 ? 20.851 -8.053 1.007 1.00 89.12 108 ASP A N 1
ATOM 845 C CA . ASP A 1 108 ? 20.770 -8.854 -0.215 1.00 89.12 108 ASP A CA 1
ATOM 846 C C . ASP A 1 108 ? 19.465 -8.600 -0.973 1.00 89.12 108 ASP A C 1
ATOM 848 O O . ASP A 1 108 ? 1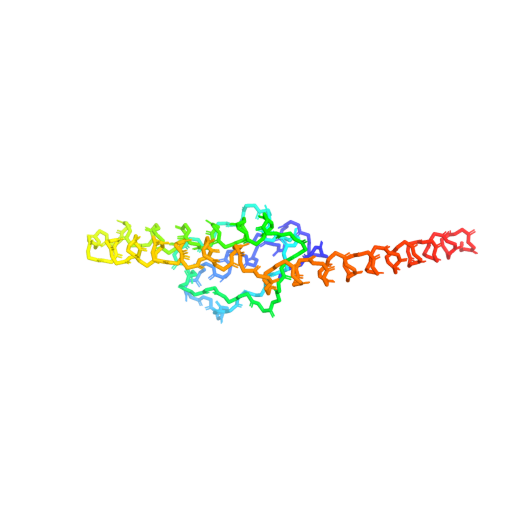9.504 -8.320 -2.169 1.00 89.12 108 ASP A O 1
ATOM 852 N N . LEU A 1 109 ? 18.332 -8.545 -0.266 1.00 83.12 109 LEU A N 1
ATOM 853 C CA . LEU A 1 109 ? 17.043 -8.167 -0.857 1.00 83.12 109 LEU A CA 1
ATOM 854 C C . LEU A 1 109 ? 17.068 -6.755 -1.455 1.00 83.12 109 LEU A C 1
ATOM 856 O O . LEU A 1 109 ? 16.479 -6.518 -2.504 1.00 83.12 109 LEU A O 1
ATOM 860 N N . MET A 1 110 ? 17.766 -5.806 -0.822 1.00 80.69 110 MET A N 1
ATOM 861 C CA . MET A 1 110 ? 17.921 -4.459 -1.381 1.00 80.69 110 MET A CA 1
ATOM 862 C C . MET A 1 110 ? 18.771 -4.452 -2.656 1.00 80.69 110 MET A C 1
ATOM 864 O O . MET A 1 110 ? 18.474 -3.684 -3.567 1.00 80.69 110 MET A O 1
ATOM 868 N N . LYS A 1 111 ? 19.798 -5.303 -2.760 1.00 85.50 111 LYS A N 1
ATOM 869 C CA . LYS A 1 111 ? 20.587 -5.442 -3.996 1.00 85.50 111 LYS A CA 1
ATOM 870 C C . LYS A 1 111 ? 19.771 -6.077 -5.118 1.00 85.50 111 LYS A C 1
ATOM 872 O O . LYS A 1 111 ? 19.801 -5.574 -6.237 1.00 85.50 111 LYS A O 1
ATOM 877 N N . GLU A 1 112 ? 19.043 -7.149 -4.813 1.00 88.25 112 GLU A N 1
ATOM 878 C CA . GLU A 1 112 ? 18.154 -7.826 -5.762 1.00 88.25 112 GLU A CA 1
ATOM 879 C C . GLU A 1 112 ? 17.092 -6.860 -6.286 1.00 88.25 112 GLU A C 1
ATOM 881 O O . GLU A 1 112 ? 16.905 -6.727 -7.493 1.00 88.25 112 GLU A O 1
ATOM 886 N N . LYS A 1 113 ? 16.486 -6.084 -5.383 1.00 80.88 113 LYS A N 1
ATOM 887 C CA . LYS A 1 113 ? 15.545 -5.029 -5.741 1.00 80.88 113 LYS A CA 1
ATOM 888 C C . LYS A 1 113 ? 16.143 -4.015 -6.715 1.00 80.88 113 LYS A C 1
ATOM 890 O O . LYS A 1 113 ? 15.521 -3.720 -7.723 1.00 80.88 113 LYS A O 1
ATOM 895 N N . VAL A 1 114 ? 17.340 -3.496 -6.434 1.00 86.19 114 VAL A N 1
ATOM 896 C CA . VAL A 1 114 ? 18.005 -2.518 -7.314 1.00 86.19 114 VAL A CA 1
ATOM 897 C C . VAL A 1 114 ? 18.278 -3.103 -8.703 1.00 86.19 114 VAL A C 1
ATOM 899 O O . VAL A 1 114 ? 18.160 -2.389 -9.697 1.00 86.19 114 VAL A O 1
ATOM 902 N N . ALA A 1 115 ? 18.628 -4.389 -8.789 1.00 86.50 115 ALA A N 1
ATOM 903 C CA . ALA A 1 115 ? 18.817 -5.063 -10.071 1.00 86.50 115 ALA A CA 1
ATOM 904 C C . ALA A 1 115 ? 17.499 -5.170 -10.854 1.00 86.50 115 ALA A C 1
ATOM 906 O O . ALA A 1 115 ? 17.461 -4.813 -12.029 1.00 86.50 115 ALA A O 1
ATOM 907 N N . ILE A 1 116 ? 16.423 -5.580 -10.180 1.00 84.88 116 ILE A N 1
ATOM 908 C CA . ILE A 1 116 ? 15.081 -5.676 -10.765 1.00 84.88 116 ILE A CA 1
ATOM 909 C C . ILE A 1 116 ? 14.575 -4.297 -11.213 1.00 84.88 116 ILE A C 1
ATOM 911 O O . ILE A 1 116 ? 14.058 -4.157 -12.318 1.00 84.88 116 ILE A O 1
ATOM 915 N N . ASP A 1 117 ? 14.739 -3.262 -10.386 1.00 80.69 117 ASP A N 1
ATOM 916 C CA . ASP A 1 117 ? 14.314 -1.900 -10.724 1.00 80.69 117 ASP A CA 1
ATOM 917 C C . ASP A 1 117 ? 15.050 -1.383 -11.972 1.00 80.69 117 ASP A C 1
ATOM 919 O O . ASP A 1 117 ? 14.421 -0.782 -12.842 1.00 80.69 117 ASP A O 1
ATOM 923 N N . ARG A 1 118 ? 16.350 -1.685 -12.113 1.00 87.81 118 ARG A N 1
ATOM 924 C CA . ARG A 1 118 ? 17.121 -1.350 -13.319 1.00 87.81 118 ARG A CA 1
ATOM 925 C C . ARG A 1 118 ? 16.596 -2.079 -14.556 1.00 87.81 118 ARG A C 1
ATOM 927 O O . ARG A 1 118 ? 16.446 -1.454 -15.600 1.00 87.81 118 ARG A O 1
ATOM 934 N N . GLU A 1 119 ? 16.310 -3.373 -14.447 1.00 90.75 119 GLU A N 1
ATOM 935 C CA . GLU A 1 119 ? 15.755 -4.155 -15.558 1.00 90.75 119 GLU A CA 1
ATOM 936 C C . GLU A 1 119 ? 14.419 -3.566 -16.037 1.00 90.75 119 GLU A C 1
ATOM 938 O O . GLU A 1 119 ? 14.221 -3.355 -17.234 1.00 90.75 119 GLU A O 1
ATOM 943 N N . TYR A 1 120 ? 13.543 -3.195 -15.099 1.00 83.88 120 TYR A N 1
ATOM 944 C CA . TYR A 1 120 ? 12.278 -2.535 -15.421 1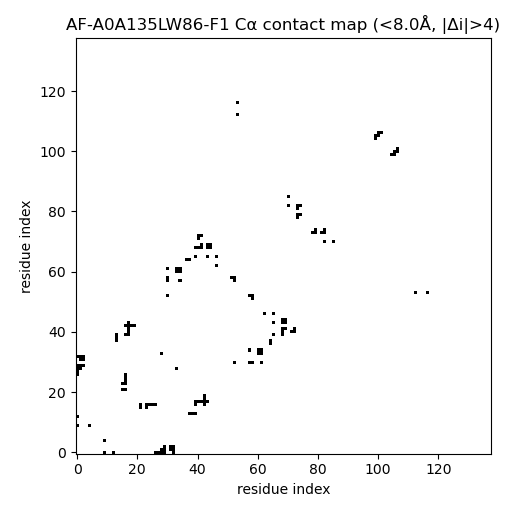.00 83.88 120 TYR A CA 1
ATOM 945 C C . TYR A 1 120 ? 12.454 -1.162 -16.074 1.00 83.88 120 TYR A C 1
ATOM 947 O O . TYR A 1 120 ? 11.658 -0.807 -16.944 1.00 83.88 120 TYR A O 1
ATOM 955 N N . GLU A 1 121 ? 13.435 -0.364 -15.649 1.00 87.00 121 GLU A N 1
ATOM 956 C CA . GLU A 1 121 ? 13.729 0.930 -16.278 1.00 87.00 121 GLU A CA 1
ATOM 957 C C . GLU A 1 121 ? 14.209 0.749 -17.721 1.00 87.00 121 GLU A C 1
ATOM 959 O O . GLU A 1 121 ? 13.683 1.394 -18.627 1.00 87.00 121 GLU A O 1
ATOM 964 N N . GLU A 1 122 ? 15.120 -0.195 -17.964 1.00 90.25 122 GLU A N 1
ATOM 965 C CA . GLU A 1 122 ? 15.605 -0.499 -19.312 1.00 90.25 122 GLU A CA 1
ATOM 966 C C . GLU A 1 122 ? 14.494 -1.017 -20.236 1.00 90.25 122 GLU A C 1
ATOM 968 O O . GLU A 1 122 ? 14.457 -0.691 -21.427 1.00 90.25 122 GLU A O 1
ATOM 973 N N . GLU A 1 123 ? 13.590 -1.847 -19.716 1.00 88.31 123 GLU A N 1
ATOM 974 C CA . GLU A 1 123 ? 12.456 -2.361 -20.480 1.00 88.31 123 GLU A CA 1
ATOM 975 C C . GLU A 1 123 ? 11.436 -1.255 -20.786 1.00 88.31 123 GLU A C 1
ATOM 977 O O . GLU A 1 123 ? 10.928 -1.159 -21.911 1.00 88.31 123 GLU A O 1
ATOM 982 N N . LEU A 1 124 ? 11.186 -0.367 -19.819 1.00 82.25 124 LEU A N 1
ATOM 983 C CA . LEU A 1 124 ? 10.317 0.790 -20.002 1.00 82.25 124 LEU A CA 1
ATOM 984 C C . LEU A 1 124 ? 10.869 1.745 -21.068 1.00 82.25 124 LEU A C 1
ATOM 986 O O . LEU A 1 124 ? 10.111 2.179 -21.937 1.00 82.25 124 LEU A O 1
ATOM 990 N N . ASP A 1 125 ? 12.171 2.025 -21.054 1.00 89.88 125 ASP A N 1
ATOM 991 C CA . ASP A 1 125 ? 12.820 2.883 -22.049 1.00 89.88 125 ASP A CA 1
ATOM 992 C C . ASP A 1 125 ? 12.726 2.290 -23.459 1.00 89.88 125 ASP A C 1
ATOM 994 O O . ASP A 1 125 ? 12.379 2.993 -24.415 1.00 89.88 125 ASP A O 1
ATOM 998 N N . ARG A 1 126 ? 12.940 0.974 -23.603 1.00 90.50 126 ARG A N 1
ATOM 999 C CA . ARG A 1 126 ? 12.747 0.272 -24.885 1.00 90.50 126 ARG A CA 1
ATOM 1000 C C . ARG A 1 126 ? 11.309 0.387 -25.380 1.00 90.50 126 ARG A C 1
ATOM 1002 O O . ARG A 1 126 ? 11.080 0.654 -26.562 1.00 90.50 126 ARG A O 1
ATOM 1009 N N . PHE A 1 127 ? 10.338 0.201 -24.490 1.00 87.81 127 PHE A N 1
ATOM 1010 C CA . PHE A 1 127 ? 8.924 0.311 -24.828 1.00 87.81 127 PHE A CA 1
ATOM 1011 C C . PHE A 1 127 ? 8.549 1.730 -25.282 1.00 87.81 127 PHE A C 1
ATOM 1013 O O . PHE A 1 127 ? 7.850 1.900 -26.285 1.00 87.81 127 PHE A O 1
ATOM 1020 N N . LEU A 1 128 ? 9.034 2.758 -24.579 1.00 85.31 128 LEU A N 1
ATOM 1021 C CA . LEU A 1 128 ? 8.791 4.156 -24.936 1.00 85.31 128 LEU A CA 1
ATOM 1022 C C . LEU A 1 128 ? 9.429 4.516 -26.285 1.00 85.31 128 LEU A C 1
ATOM 1024 O O . LEU A 1 128 ? 8.757 5.114 -27.128 1.00 85.31 128 LEU A O 1
ATOM 1028 N N . ALA A 1 129 ? 10.662 4.069 -26.540 1.00 88.44 129 ALA A N 1
ATOM 1029 C CA . ALA A 1 129 ? 11.343 4.282 -27.816 1.00 88.44 129 ALA A CA 1
ATOM 1030 C C . ALA A 1 129 ? 10.591 3.646 -29.000 1.00 88.44 129 ALA A C 1
ATOM 1032 O O . ALA A 1 129 ? 10.428 4.280 -30.045 1.00 88.44 129 ALA A O 1
ATOM 1033 N N . LEU A 1 130 ? 10.075 2.420 -28.836 1.00 88.56 130 LEU A N 1
ATOM 1034 C CA . LEU A 1 130 ? 9.251 1.746 -29.849 1.00 88.56 130 LEU A CA 1
ATOM 1035 C C . LEU A 1 130 ? 7.955 2.511 -30.138 1.00 88.56 130 LEU A C 1
ATOM 1037 O O . LEU A 1 130 ? 7.566 2.668 -31.298 1.00 88.56 130 LEU A O 1
ATOM 1041 N N . LYS A 1 131 ? 7.296 3.014 -29.093 1.00 85.12 131 LYS A N 1
ATOM 1042 C CA . LYS A 1 131 ? 6.043 3.764 -29.215 1.00 85.12 131 LYS A CA 1
ATOM 1043 C C . LYS A 1 131 ? 6.235 5.102 -29.934 1.00 85.12 131 LYS A C 1
ATOM 1045 O O . LYS A 1 131 ? 5.387 5.492 -30.738 1.00 85.12 131 LYS A O 1
ATOM 1050 N N . ASP A 1 132 ? 7.345 5.787 -29.679 1.00 84.12 132 ASP A N 1
ATOM 1051 C CA . ASP A 1 132 ? 7.690 7.030 -30.373 1.00 84.12 132 ASP A CA 1
ATOM 1052 C C . ASP A 1 132 ? 8.032 6.793 -31.848 1.00 84.12 132 ASP A C 1
ATOM 1054 O O . ASP A 1 132 ? 7.663 7.598 -32.704 1.00 84.12 132 ASP A O 1
ATOM 1058 N N . LEU A 1 133 ? 8.666 5.663 -32.171 1.00 78.19 133 LEU A N 1
ATOM 1059 C CA . LEU A 1 133 ? 8.916 5.246 -33.552 1.00 78.19 133 LEU A CA 1
ATOM 1060 C C . LEU A 1 133 ? 7.610 4.961 -34.303 1.00 78.19 133 LEU A C 1
ATOM 1062 O O . LEU A 1 133 ? 7.425 5.449 -35.414 1.00 78.19 133 LEU A O 1
ATOM 1066 N N . GLN A 1 134 ? 6.670 4.251 -33.674 1.00 75.00 134 GLN A N 1
ATOM 1067 C CA . GLN A 1 134 ? 5.344 3.993 -34.247 1.00 75.00 134 GLN A CA 1
ATOM 1068 C C . GLN A 1 134 ? 4.549 5.282 -34.491 1.00 75.00 134 GLN A C 1
ATOM 1070 O O . GLN A 1 134 ? 3.869 5.396 -35.505 1.00 75.00 134 GLN A O 1
ATOM 1075 N N . LYS A 1 135 ? 4.675 6.280 -33.608 1.00 72.19 135 LYS A N 1
ATOM 1076 C CA . LYS A 1 135 ? 4.051 7.602 -33.782 1.00 72.19 135 LYS A CA 1
ATOM 1077 C C . LYS A 1 135 ? 4.639 8.441 -34.916 1.00 72.19 135 LYS A C 1
ATOM 1079 O O . LYS A 1 135 ? 3.961 9.346 -35.376 1.00 72.19 135 LYS A O 1
ATOM 1084 N N . ARG A 1 136 ? 5.896 8.213 -35.306 1.00 68.56 136 ARG A N 1
ATOM 1085 C CA . ARG A 1 136 ? 6.565 8.971 -36.382 1.00 68.56 136 ARG A CA 1
ATOM 1086 C C . ARG A 1 136 ? 6.326 8.385 -37.773 1.00 68.56 136 ARG A C 1
ATOM 1088 O O . ARG A 1 136 ? 6.593 9.065 -38.757 1.00 68.56 136 ARG A O 1
ATOM 1095 N N . VAL A 1 137 ? 5.902 7.124 -37.844 1.00 66.31 137 VAL A N 1
ATOM 1096 C CA . VAL A 1 137 ? 5.652 6.391 -39.097 1.00 66.31 137 VAL A CA 1
ATOM 1097 C C . VAL A 1 137 ? 4.162 6.412 -39.485 1.00 66.31 137 VAL A C 1
ATOM 1099 O O . VAL A 1 137 ? 3.836 6.118 -40.632 1.00 66.31 137 VAL A O 1
ATOM 1102 N N . ALA A 1 138 ? 3.274 6.775 -38.553 1.00 53.31 138 ALA A N 1
ATOM 1103 C CA . ALA A 1 138 ? 1.846 7.014 -38.780 1.00 53.31 138 ALA A CA 1
ATOM 1104 C C . ALA A 1 138 ? 1.569 8.485 -39.122 1.00 53.31 138 ALA A C 1
ATOM 1106 O O . ALA A 1 138 ? 0.649 8.723 -39.935 1.00 53.31 138 ALA A O 1
#

Mean predicted aligned error: 14.66 Å

Solvent-accessible surface area (backbone atoms only — not comparable to full-atom values): 8080 Å² total; per-residue (Å²): 88,51,85,88,54,55,72,66,58,50,52,50,52,50,52,42,43,48,32,85,89,40,89,49,87,76,86,62,67,40,67,90,44,46,71,48,93,72,85,55,59,83,55,49,88,78,87,82,81,91,65,87,55,99,37,71,66,58,40,50,47,38,49,55,54,52,51,47,25,45,50,48,45,27,59,72,67,66,37,68,66,55,45,52,48,52,54,51,51,51,54,51,51,48,52,55,51,58,53,44,62,72,36,68,66,46,52,50,52,52,52,53,47,53,53,52,53,49,52,51,51,57,51,48,51,53,53,52,53,53,52,54,51,55,64,73,76,109

Sequence (138 aa):
MHSGLNEEQRVNLVRDFNNPASGIKVLIITYNIGSVCLNLHEACVLVILSTPGRSWDNEAQAFGRCLRASLQLAINARDPAIESLLLKLLRKLQVELDEFRKSDRARDLMKEKVAIDREYEEELDRFLALKDLQKRVA

Radius of gyration: 19.41 Å; Cα contacts (8 Å, |Δi|>4): 79; chains: 1; bounding box: 47×23×64 Å

InterPro domains:
  IPR001650 Helicase, C-terminal domain-like [PF00271] (1-69)
  IPR001650 Helicase, C-terminal domain-like [PS51194] (1-115)
  IPR027417 P-loop containing nucleoside triphosphate hydrolase [G3DSA:3.40.50.300] (1-135)
  IPR027417 P-loop containing nucleoside triphosphate hydrolase [SSF52540] (1-81)

pLDDT: mean 72.72, std 12.52, range [47.31, 90.88]

Secondary structure (DSSP, 8-state):
--TTS-HHHHHHHHHHHH-TTSS-------HHHHTS----TTT------SS--SSHHHHHHHHHHHHHHHHHHHHHTT-HHHHHHHHHHHHHHHHHHHHHHHSHHHHHHHHHHHHHHHHHHHHHHHHHHHHHHHHHH-

Foldseek 3Di:
DEPPDDPVRVVVVLVLLLDPPHPDLDDDYDLVCLLPQRQNAPNQQDDDDPDDDLDVVSVCSSVVSSLCNNLVVCVVVVPVVSNVVSVVVVVVVVVVVVVVCVDPVVVVVVVVSVVVSVVVVVVVVVVVVVVVVVVVVD